Protein AF-A0A9E8MYQ5-F1 (afdb_monomer_lite)

pLDDT: mean 88.49, std 13.98, range [37.84, 98.25]

Radius of gyration: 17.33 Å; chains: 1; bounding box: 34×48×42 Å

Secondary structure (DSSP, 8-state):
-PPP-B---TT-SEEEEEEEEETTEEEEEEEEE-SEEEE-TT-TTEEEEEEEESS-TT-EE--HHHH-SSS-PPEEEEEEEEEETTEEEEEEEEEEETTTTEEEPPPEE-TT--EEEEHHHHHHHHHHHHHHH--TTTHHHHHHHTTPEEE------

Organism: NCBI:txid2980107

Structure (mmCIF, N/CA/C/O backbone):
data_AF-A0A9E8MYQ5-F1
#
_entry.id   AF-A0A9E8MYQ5-F1
#
loop_
_atom_site.group_PDB
_atom_site.id
_atom_site.type_symbol
_atom_site.label_atom_id
_atom_site.label_alt_id
_atom_site.label_comp_id
_atom_site.label_asym_id
_atom_site.label_entity_id
_atom_site.label_seq_id
_atom_site.pdbx_PDB_ins_code
_atom_site.Cartn_x
_atom_site.Cartn_y
_atom_site.Cartn_z
_atom_site.occupancy
_atom_site.B_iso_or_equiv
_atom_site.auth_seq_id
_atom_site.auth_comp_id
_atom_site.auth_asym_id
_atom_site.auth_atom_id
_atom_site.pdbx_PDB_model_num
ATOM 1 N N . MET A 1 1 ? 5.310 -33.290 0.647 1.00 38.31 1 MET A N 1
ATOM 2 C CA . MET A 1 1 ? 4.853 -31.888 0.658 1.00 38.31 1 MET A CA 1
ATOM 3 C C . MET A 1 1 ? 3.363 -31.917 0.959 1.00 38.31 1 MET A C 1
ATOM 5 O O . MET A 1 1 ? 2.605 -32.361 0.109 1.00 38.31 1 MET A O 1
ATOM 9 N N . ARG A 1 2 ? 2.959 -31.619 2.197 1.00 37.84 2 ARG A N 1
ATOM 10 C CA . ARG A 1 2 ? 1.544 -31.487 2.570 1.00 37.84 2 ARG A CA 1
ATOM 11 C C . ARG A 1 2 ? 1.231 -30.002 2.702 1.00 37.84 2 ARG A C 1
ATOM 13 O O . ARG A 1 2 ? 2.064 -29.244 3.189 1.00 37.84 2 ARG A O 1
ATOM 20 N N . VAL A 1 3 ? 0.087 -29.622 2.151 1.00 46.75 3 VAL A N 1
ATOM 21 C CA . VAL A 1 3 ? -0.411 -28.249 2.058 1.00 46.75 3 VAL A CA 1
ATOM 22 C C . VAL A 1 3 ? -0.823 -27.802 3.459 1.00 46.75 3 VAL A C 1
ATOM 24 O O . VAL A 1 3 ? -1.522 -28.544 4.141 1.00 46.75 3 VAL A O 1
ATOM 27 N N . GLY A 1 4 ? -0.339 -26.641 3.905 1.00 44.31 4 GLY A N 1
ATOM 28 C CA . GLY A 1 4 ? -0.757 -26.055 5.175 1.00 44.31 4 GLY A CA 1
ATOM 29 C C . GLY A 1 4 ? -2.207 -25.587 5.088 1.00 44.31 4 GLY A C 1
ATOM 30 O O . GLY A 1 4 ? -2.572 -24.869 4.154 1.00 44.31 4 GLY A O 1
ATOM 31 N N . ASP A 1 5 ? -3.025 -25.979 6.060 1.00 45.66 5 ASP A N 1
ATOM 32 C CA . ASP A 1 5 ? -4.388 -25.475 6.177 1.00 45.66 5 ASP A CA 1
ATOM 33 C C . ASP A 1 5 ? -4.329 -24.044 6.719 1.00 45.66 5 ASP A C 1
ATOM 35 O O . ASP A 1 5 ? -3.969 -23.785 7.871 1.00 45.66 5 ASP A O 1
ATOM 39 N N . THR A 1 6 ? -4.649 -23.084 5.853 1.00 48.72 6 THR A N 1
ATOM 40 C CA . THR A 1 6 ? -4.775 -21.684 6.257 1.00 48.72 6 THR A CA 1
ATOM 41 C C . THR A 1 6 ? -6.104 -21.517 6.979 1.00 48.72 6 THR A C 1
ATOM 43 O O . THR A 1 6 ? -7.165 -21.671 6.373 1.00 48.72 6 THR A O 1
ATOM 46 N N . VAL A 1 7 ? -6.072 -21.146 8.259 1.00 42.59 7 VAL A N 1
ATOM 47 C CA . VAL A 1 7 ? -7.279 -20.669 8.939 1.00 42.59 7 VAL A CA 1
ATOM 48 C C . VAL A 1 7 ? -7.525 -19.240 8.456 1.00 42.59 7 VAL A C 1
ATOM 50 O O . VAL A 1 7 ? -6.982 -18.276 8.993 1.00 42.59 7 VAL A O 1
ATOM 53 N N . LEU A 1 8 ? -8.301 -19.108 7.379 1.00 40.50 8 LEU A N 1
ATOM 54 C CA . LEU A 1 8 ? -8.748 -17.825 6.834 1.00 40.50 8 LEU A CA 1
ATOM 55 C C . LEU A 1 8 ? -9.826 -17.244 7.760 1.00 40.50 8 LEU A C 1
ATOM 57 O O . LEU A 1 8 ? -11.024 -17.375 7.523 1.00 40.50 8 LEU A O 1
ATOM 61 N N . GLY A 1 9 ? -9.392 -16.659 8.875 1.00 49.56 9 GLY A N 1
ATOM 62 C CA . GLY A 1 9 ? -10.256 -15.878 9.753 1.00 49.56 9 GLY A CA 1
ATOM 63 C C . GLY A 1 9 ? -10.526 -14.489 9.153 1.00 49.56 9 GLY A C 1
ATOM 64 O O . GLY A 1 9 ? -9.608 -13.885 8.600 1.00 49.56 9 GLY A O 1
ATOM 65 N N . PRO A 1 10 ? -11.746 -13.939 9.285 1.00 47.75 10 PRO A N 1
ATOM 66 C CA . PRO A 1 10 ? -12.159 -12.680 8.653 1.00 47.75 10 PRO A CA 1
ATOM 67 C C . PRO A 1 10 ? -11.467 -11.414 9.192 1.00 47.75 10 PRO A C 1
ATOM 69 O O . PRO A 1 10 ? -11.843 -10.313 8.802 1.00 47.75 10 PRO A O 1
ATOM 72 N N . SER A 1 11 ? -10.490 -11.524 10.097 1.00 53.56 11 SER A N 1
ATOM 73 C CA . SER A 1 11 ? -9.964 -10.359 10.812 1.00 53.56 11 SER A CA 1
ATOM 74 C C . SER A 1 11 ? -8.614 -9.845 10.328 1.00 53.56 11 SER A C 1
ATOM 76 O O . SER A 1 11 ? -8.323 -8.706 10.658 1.00 53.56 11 SER A O 1
ATOM 78 N N . TYR A 1 12 ? -7.808 -10.622 9.587 1.00 63.19 12 TYR A N 1
ATOM 79 C CA . TYR A 1 12 ? -6.479 -10.289 9.012 1.00 63.19 12 TYR A CA 1
ATOM 80 C C . TYR A 1 12 ? -5.457 -9.494 9.851 1.00 63.19 12 TYR A C 1
ATOM 82 O O . TYR A 1 12 ? -4.331 -9.292 9.410 1.00 63.19 12 TYR A O 1
ATOM 90 N N . ARG A 1 13 ? -5.782 -9.123 11.086 1.00 67.50 13 ARG A N 1
ATOM 91 C CA . ARG A 1 13 ? -4.874 -8.534 12.062 1.00 67.50 13 ARG A CA 1
ATOM 92 C C . ARG A 1 13 ? -3.852 -9.567 12.510 1.00 67.50 13 ARG A C 1
ATOM 94 O O . ARG A 1 13 ? -2.713 -9.227 12.770 1.00 67.50 13 ARG A O 1
ATOM 101 N N . ASN A 1 14 ? -4.276 -10.830 12.548 1.00 72.75 14 ASN A N 1
ATOM 102 C CA . ASN A 1 14 ? -3.440 -11.984 12.827 1.00 72.75 14 ASN A CA 1
ATOM 103 C C . ASN A 1 14 ? -3.813 -13.115 11.867 1.00 72.75 14 ASN A C 1
ATOM 105 O O . ASN A 1 14 ? -4.984 -13.485 11.768 1.00 72.75 14 ASN A O 1
ATOM 109 N N . GLN A 1 15 ? -2.821 -13.691 11.200 1.00 74.75 15 GLN A N 1
ATOM 110 C CA . GLN A 1 15 ? -2.954 -14.895 10.393 1.00 74.75 15 GLN A CA 1
ATOM 111 C C . GLN A 1 15 ? -2.097 -15.994 11.013 1.00 74.75 15 GLN A C 1
ATOM 113 O O . GLN A 1 15 ? -0.870 -15.924 10.995 1.00 74.75 15 GLN A O 1
ATOM 118 N N . PHE A 1 16 ? -2.747 -17.029 11.535 1.00 80.62 16 PHE A N 1
ATOM 119 C CA . PHE A 1 16 ? -2.076 -18.221 12.043 1.00 80.62 16 PHE A CA 1
ATOM 120 C C . PHE A 1 16 ? -2.122 -19.321 10.985 1.00 80.62 16 PHE A C 1
ATOM 122 O O . PHE A 1 16 ? -3.165 -19.577 10.386 1.00 80.62 16 PHE A O 1
ATOM 129 N N . THR A 1 17 ? -0.989 -19.975 10.750 1.00 80.56 17 THR A N 1
ATOM 130 C CA . THR A 1 17 ? -0.889 -21.153 9.879 1.00 80.56 17 THR A CA 1
ATOM 131 C C . THR A 1 17 ? -0.243 -22.278 10.663 1.00 80.56 17 THR A C 1
ATOM 133 O O . THR A 1 17 ? 0.819 -22.090 11.257 1.00 80.56 17 THR A O 1
ATOM 136 N N . PHE A 1 18 ? -0.896 -23.435 10.678 1.00 82.75 18 PHE A N 1
ATOM 137 C CA . PHE A 1 18 ? -0.355 -24.636 11.295 1.00 82.75 18 PHE A CA 1
ATOM 138 C C . PHE A 1 18 ? 0.351 -25.499 10.247 1.00 82.75 18 PHE A C 1
ATOM 140 O O . PHE A 1 18 ? -0.158 -25.702 9.144 1.00 82.75 18 PHE A O 1
ATOM 147 N N . TRP A 1 19 ? 1.509 -26.031 10.622 1.00 81.44 19 TRP A N 1
ATOM 148 C CA . TRP A 1 19 ? 2.324 -26.920 9.810 1.00 81.44 19 TRP A CA 1
ATOM 149 C C . TRP A 1 19 ? 2.580 -28.221 10.565 1.00 81.44 19 TRP A C 1
ATOM 151 O O . TRP A 1 19 ? 3.156 -28.204 11.653 1.00 81.44 19 TRP A O 1
ATOM 161 N N . GLU A 1 20 ? 2.239 -29.361 9.954 1.00 86.44 20 GLU A N 1
ATOM 162 C CA . GLU A 1 20 ? 2.641 -30.675 10.482 1.00 86.44 20 GLU A CA 1
ATOM 163 C C . GLU A 1 20 ? 4.175 -30.771 10.572 1.00 86.44 20 GLU A C 1
ATOM 165 O O . GLU A 1 20 ? 4.701 -31.252 11.571 1.00 86.44 20 GLU A O 1
ATOM 170 N N . VAL A 1 21 ? 4.890 -30.262 9.557 1.00 84.12 21 VAL A N 1
ATOM 171 C CA . VAL A 1 21 ? 6.357 -30.140 9.529 1.00 84.12 21 VAL A CA 1
ATOM 172 C C . VAL A 1 21 ? 6.762 -28.850 8.806 1.00 84.12 21 VAL A C 1
ATOM 174 O O . VAL A 1 21 ? 6.336 -28.626 7.673 1.00 84.12 21 VAL A O 1
ATOM 177 N N . PHE A 1 22 ? 7.625 -28.031 9.418 1.00 84.19 22 PHE A N 1
ATOM 178 C CA . PHE A 1 22 ? 8.189 -26.807 8.831 1.00 84.19 22 PHE A CA 1
ATOM 179 C C . PHE A 1 22 ? 9.680 -26.674 9.175 1.00 84.19 22 PHE A C 1
ATOM 181 O O . PHE A 1 22 ? 10.059 -26.707 10.345 1.00 84.19 22 PHE A O 1
ATOM 188 N N . ASN A 1 23 ? 10.543 -26.551 8.157 1.00 85.31 23 ASN A N 1
ATOM 189 C CA . ASN A 1 23 ? 12.009 -26.490 8.304 1.00 85.31 23 ASN A CA 1
ATOM 190 C C . ASN A 1 23 ? 12.599 -27.577 9.230 1.00 85.31 23 ASN A C 1
ATOM 192 O O . ASN A 1 23 ? 13.495 -27.313 10.026 1.00 85.31 23 ASN A O 1
ATOM 196 N N . GLY A 1 24 ? 12.077 -28.805 9.133 1.00 89.38 24 GLY A N 1
ATOM 197 C CA . GLY A 1 24 ? 12.535 -29.957 9.921 1.00 89.38 24 GLY A CA 1
ATOM 198 C C . GLY A 1 24 ? 11.964 -30.053 11.339 1.00 89.38 24 GLY A C 1
ATOM 199 O O . GLY A 1 24 ? 12.250 -31.030 12.022 1.00 89.38 24 GLY A O 1
ATOM 200 N N . ASN A 1 25 ? 11.139 -29.095 11.769 1.00 87.56 25 ASN A N 1
ATOM 201 C CA . ASN A 1 25 ? 10.455 -29.131 13.061 1.00 87.56 25 ASN A CA 1
ATOM 202 C C . ASN A 1 25 ? 9.005 -29.590 12.888 1.00 87.56 25 ASN A C 1
ATOM 204 O O . ASN A 1 25 ? 8.335 -29.164 11.947 1.00 87.56 25 ASN A O 1
ATOM 208 N N . GLU A 1 26 ? 8.518 -30.433 13.795 1.00 93.44 26 GLU A N 1
ATOM 209 C CA . GLU A 1 26 ? 7.135 -30.924 13.795 1.00 93.44 26 GLU A CA 1
ATOM 210 C C . GLU A 1 26 ? 6.186 -29.959 14.528 1.00 93.44 26 GLU A C 1
ATOM 212 O O . GLU A 1 26 ? 6.580 -29.318 15.502 1.00 93.44 26 GLU A O 1
ATOM 217 N N . ASN A 1 27 ? 4.921 -29.908 14.097 1.00 89.12 27 ASN A N 1
ATOM 218 C CA . ASN A 1 27 ? 3.816 -29.187 14.750 1.00 89.12 27 ASN A CA 1
ATOM 219 C C . ASN A 1 27 ? 4.084 -27.685 14.978 1.00 89.12 27 ASN A C 1
ATOM 221 O O . ASN A 1 27 ? 3.917 -27.163 16.082 1.00 89.12 27 ASN A O 1
ATOM 225 N N . VAL A 1 28 ? 4.505 -26.975 13.931 1.00 88.06 28 VAL A N 1
ATOM 226 C CA . VAL A 1 28 ? 4.863 -25.551 13.997 1.00 88.06 28 VAL A CA 1
ATOM 227 C C . VAL A 1 28 ? 3.645 -24.673 13.715 1.00 88.06 28 VAL A C 1
ATOM 229 O O . VAL A 1 28 ? 2.928 -24.885 12.741 1.00 88.06 28 VAL A O 1
ATOM 232 N N . ILE A 1 29 ? 3.446 -23.631 14.524 1.00 85.00 29 ILE A N 1
ATOM 233 C CA . ILE A 1 29 ? 2.513 -22.540 14.221 1.00 85.00 29 ILE A CA 1
ATOM 234 C C . ILE A 1 29 ? 3.329 -21.337 13.758 1.00 85.00 29 ILE A C 1
ATOM 236 O O . ILE A 1 29 ? 4.190 -20.850 14.487 1.00 85.00 29 ILE A O 1
ATOM 240 N N . THR A 1 30 ? 3.049 -20.849 12.554 1.00 83.50 30 THR A N 1
ATOM 241 C CA . THR A 1 30 ? 3.581 -19.578 12.053 1.00 83.50 30 THR A CA 1
ATOM 242 C C . THR A 1 30 ? 2.509 -18.503 12.141 1.00 83.50 30 THR A C 1
ATOM 244 O O . THR A 1 30 ? 1.329 -18.780 11.915 1.00 83.50 30 THR A O 1
ATOM 247 N N . HIS A 1 31 ? 2.923 -17.275 12.424 1.00 83.44 31 HIS A N 1
ATOM 248 C CA . HIS A 1 31 ? 2.048 -16.120 12.586 1.00 83.44 31 HIS A CA 1
ATOM 249 C C . HIS A 1 31 ? 2.505 -14.996 11.657 1.00 83.44 31 HIS A C 1
ATOM 251 O O . HIS A 1 31 ? 3.703 -14.772 11.494 1.00 83.44 31 HIS A O 1
ATOM 257 N N . ARG A 1 32 ? 1.543 -14.338 11.010 1.00 80.12 32 ARG A N 1
ATOM 258 C CA . ARG A 1 32 ? 1.743 -13.088 10.276 1.00 80.12 32 ARG A CA 1
ATOM 259 C C . ARG A 1 32 ? 0.783 -12.047 10.832 1.00 80.12 32 ARG A C 1
ATOM 261 O O . ARG A 1 32 ? -0.392 -12.345 11.048 1.00 80.12 32 ARG A O 1
ATOM 268 N N . GLU A 1 33 ? 1.272 -10.838 11.025 1.00 83.69 33 GLU A N 1
ATOM 269 C CA . GLU A 1 33 ? 0.487 -9.681 11.439 1.00 83.69 33 GLU A CA 1
ATOM 270 C C . GLU A 1 33 ? 0.994 -8.436 10.725 1.00 83.69 33 GLU A C 1
ATOM 272 O O . GLU A 1 33 ? 2.107 -8.420 10.195 1.00 83.69 33 GLU A O 1
ATOM 277 N N . HIS A 1 34 ? 0.149 -7.410 10.689 1.00 86.56 34 HIS A N 1
ATOM 278 C CA . HIS A 1 34 ? 0.563 -6.089 10.235 1.00 86.56 34 HIS A CA 1
ATOM 279 C C . HIS A 1 34 ? 1.597 -5.544 11.209 1.00 86.56 34 HIS A C 1
ATOM 281 O O . HIS A 1 34 ? 1.376 -5.586 12.419 1.00 86.56 34 HIS A O 1
ATOM 287 N N . SER A 1 35 ? 2.716 -5.046 10.685 1.00 89.25 35 SER A N 1
ATOM 288 C CA . SER A 1 35 ? 3.756 -4.428 11.510 1.00 89.25 35 SER A CA 1
ATOM 289 C C . SER A 1 35 ? 3.290 -3.101 12.098 1.00 89.25 35 SER A C 1
ATOM 291 O O . SER A 1 35 ? 3.761 -2.702 13.161 1.00 89.25 35 SER A O 1
ATOM 293 N N . ASP A 1 36 ? 2.345 -2.442 11.425 1.00 93.06 36 ASP A N 1
ATOM 294 C CA . ASP A 1 36 ? 1.932 -1.085 11.734 1.00 93.06 36 ASP A CA 1
ATOM 295 C C . ASP A 1 36 ? 0.413 -0.914 11.643 1.00 93.06 36 ASP A C 1
ATOM 297 O O . ASP A 1 36 ? -0.284 -1.542 10.837 1.00 93.06 36 ASP A O 1
ATOM 301 N N . VAL A 1 37 ? -0.109 -0.036 12.500 1.00 94.00 37 VAL A N 1
ATOM 302 C CA . VAL A 1 37 ? -1.536 0.272 12.627 1.00 94.00 37 VAL A CA 1
ATOM 303 C C . VAL A 1 37 ? -1.698 1.749 12.974 1.00 94.00 37 VAL A C 1
ATOM 305 O O . VAL A 1 37 ? -0.954 2.283 13.796 1.00 94.00 37 VAL A O 1
ATOM 308 N N . ALA A 1 38 ? -2.714 2.401 12.411 1.00 94.88 38 ALA A N 1
ATOM 309 C CA . ALA A 1 38 ? -3.110 3.754 12.789 1.00 94.88 38 ALA A CA 1
ATOM 310 C C . ALA A 1 38 ? -4.628 3.862 12.960 1.00 94.88 38 ALA A C 1
ATOM 312 O O . ALA A 1 38 ? -5.394 3.289 12.189 1.00 94.88 38 ALA A O 1
ATOM 313 N N . SER A 1 39 ? -5.060 4.644 13.947 1.00 95.88 39 SER A N 1
ATOM 314 C CA . SER A 1 39 ? -6.473 4.957 14.185 1.00 95.88 39 SER A CA 1
ATOM 315 C C . SER A 1 39 ? -6.760 6.417 13.866 1.00 95.88 39 SER A C 1
ATOM 317 O O . SER A 1 39 ? -5.941 7.301 14.135 1.00 95.88 39 SER A O 1
ATOM 319 N N . TYR A 1 40 ? -7.941 6.687 13.314 1.00 95.94 40 TYR A N 1
ATOM 320 C CA . TYR A 1 40 ? -8.354 8.054 13.041 1.00 95.94 40 TYR A CA 1
ATOM 321 C C . TYR A 1 40 ? -8.804 8.736 14.336 1.00 95.94 40 TYR A C 1
ATOM 323 O O . TYR A 1 40 ? -9.761 8.323 14.978 1.00 95.94 40 TYR A O 1
ATOM 331 N N . LYS A 1 41 ? -8.098 9.794 14.743 1.00 96.44 41 LYS A N 1
ATOM 332 C CA . LYS A 1 41 ? -8.288 10.428 16.057 1.00 96.44 41 LYS A CA 1
ATOM 333 C C . LYS A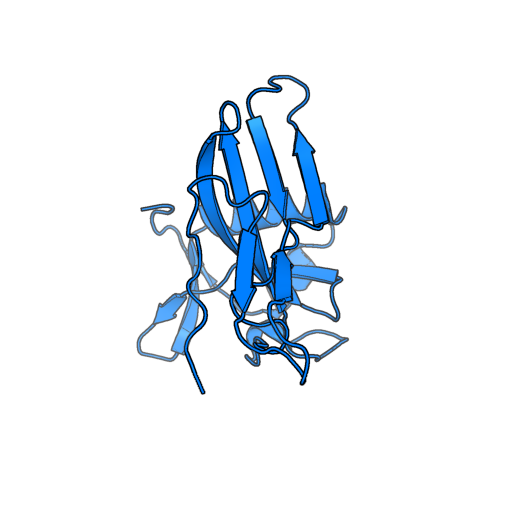 1 41 ? -9.719 10.923 16.314 1.00 96.44 41 LYS A C 1
ATOM 335 O O . LYS A 1 41 ? -10.181 10.835 17.447 1.00 96.44 41 LYS A O 1
ATOM 340 N N . GLU A 1 42 ? -10.389 11.453 15.292 1.00 97.81 42 GLU A N 1
ATOM 341 C CA . GLU A 1 42 ? -11.751 11.995 15.427 1.00 97.81 42 GLU A CA 1
ATOM 342 C C . GLU A 1 42 ? -12.826 10.893 15.433 1.00 97.81 42 GLU A C 1
ATOM 344 O O . GLU A 1 42 ? -13.923 11.112 15.941 1.00 97.81 42 GLU A O 1
ATOM 349 N N . ASP A 1 43 ? -12.513 9.701 14.914 1.00 97.56 43 ASP A N 1
ATOM 350 C CA . ASP A 1 43 ? -13.393 8.532 14.947 1.00 97.56 43 ASP A CA 1
ATOM 351 C C . ASP A 1 43 ? -12.571 7.242 15.082 1.00 97.56 43 ASP A C 1
ATOM 353 O O . ASP A 1 43 ? -12.106 6.655 14.102 1.00 97.56 43 ASP A O 1
ATOM 357 N N . LEU A 1 44 ? -12.419 6.784 16.328 1.00 96.44 44 LEU A N 1
ATOM 358 C CA . LEU A 1 44 ? -11.631 5.598 16.676 1.00 96.44 44 LEU A CA 1
ATOM 359 C C . LEU A 1 44 ? -12.233 4.285 16.160 1.00 96.44 44 LEU A C 1
ATOM 361 O O . LEU A 1 44 ? -11.569 3.251 16.234 1.00 96.44 44 LEU A O 1
ATOM 365 N N . SER A 1 45 ? -13.463 4.299 15.635 1.00 97.12 45 SER A N 1
ATOM 366 C CA . SER A 1 45 ? -14.004 3.127 14.946 1.00 97.12 45 SER A CA 1
ATOM 367 C C . SER A 1 45 ? -13.270 2.851 13.632 1.00 97.12 45 SER A C 1
ATOM 369 O O . SER A 1 45 ? -13.284 1.711 13.169 1.00 97.12 45 SER A O 1
ATOM 371 N N . ILE A 1 46 ? -12.598 3.858 13.060 1.00 96.75 46 ILE A N 1
ATOM 372 C CA . ILE A 1 46 ? -11.834 3.762 11.817 1.00 96.75 46 ILE A CA 1
ATOM 373 C C . ILE A 1 46 ? -10.364 3.487 12.138 1.00 96.75 46 ILE A C 1
ATOM 375 O O . ILE A 1 46 ? -9.677 4.288 12.779 1.00 96.75 46 ILE A O 1
ATOM 379 N N . THR A 1 47 ? -9.862 2.359 11.645 1.00 96.19 47 THR A N 1
ATOM 380 C CA . THR A 1 47 ? -8.459 1.951 11.791 1.00 96.19 47 THR A CA 1
ATOM 381 C C . THR A 1 47 ? -7.915 1.467 10.452 1.00 96.19 47 THR A C 1
ATOM 383 O O . THR A 1 47 ? -8.648 0.872 9.667 1.00 96.19 47 THR A O 1
ATOM 386 N N . ILE A 1 48 ? -6.633 1.708 10.189 1.00 95.75 48 ILE A N 1
ATOM 387 C CA . ILE A 1 48 ? -5.901 1.153 9.048 1.00 95.75 48 ILE A CA 1
ATOM 388 C C . ILE A 1 48 ? -4.707 0.330 9.531 1.00 95.75 48 ILE A C 1
ATOM 390 O O . ILE A 1 48 ? -4.133 0.648 10.572 1.00 95.75 48 ILE A O 1
ATOM 394 N N . ALA A 1 49 ? -4.326 -0.712 8.794 1.00 95.00 49 ALA A N 1
ATOM 395 C CA . ALA A 1 49 ? -3.160 -1.540 9.104 1.00 95.00 49 ALA A CA 1
ATOM 396 C C . ALA A 1 49 ? -2.378 -1.912 7.839 1.00 95.00 49 ALA A C 1
ATOM 398 O O . ALA A 1 49 ? -2.974 -2.079 6.769 1.00 95.00 49 ALA A O 1
ATOM 399 N N . TRP A 1 50 ? -1.054 -2.020 7.965 1.00 94.00 50 TRP A N 1
ATOM 400 C CA . TRP A 1 50 ? -0.154 -2.356 6.861 1.00 94.00 50 TRP A CA 1
ATOM 401 C C . TRP A 1 50 ? 1.098 -3.116 7.330 1.00 94.00 50 TRP A C 1
ATOM 403 O O . TRP A 1 50 ? 1.388 -3.218 8.522 1.00 94.00 50 TRP A O 1
ATOM 413 N N . GLY A 1 51 ? 1.845 -3.663 6.366 1.00 88.31 51 GLY A N 1
ATOM 414 C CA . GLY A 1 51 ? 3.108 -4.373 6.606 1.00 88.31 51 GLY A CA 1
ATOM 415 C C . GLY A 1 51 ? 3.042 -5.895 6.455 1.00 88.31 51 GLY A C 1
ATOM 416 O O . GLY A 1 51 ? 4.080 -6.548 6.487 1.00 88.31 51 GLY A O 1
ATOM 417 N N . ILE A 1 52 ? 1.860 -6.477 6.217 1.00 88.50 52 ILE A N 1
ATOM 418 C CA . ILE A 1 52 ? 1.763 -7.878 5.771 1.00 88.50 52 ILE A CA 1
ATOM 419 C C . ILE A 1 52 ? 2.077 -7.964 4.278 1.00 88.50 52 ILE A C 1
ATOM 421 O O . ILE A 1 52 ? 1.370 -7.364 3.467 1.00 88.50 52 ILE A O 1
ATOM 425 N N . ASP A 1 53 ? 3.069 -8.776 3.915 1.00 88.56 53 ASP A N 1
ATOM 426 C CA . ASP A 1 53 ? 3.393 -9.080 2.519 1.00 88.56 53 ASP A CA 1
ATOM 427 C C . ASP A 1 53 ? 2.240 -9.807 1.799 1.00 88.56 53 ASP A C 1
ATOM 429 O O . ASP A 1 53 ? 1.614 -10.733 2.331 1.00 88.56 53 ASP A O 1
ATOM 433 N N . VAL A 1 54 ? 1.979 -9.423 0.548 1.00 85.69 54 VAL A N 1
ATOM 434 C CA . VAL A 1 54 ? 1.078 -10.165 -0.344 1.00 85.69 54 VAL A CA 1
ATOM 435 C C . VAL A 1 54 ? 1.829 -11.374 -0.889 1.00 85.69 54 VAL A C 1
ATOM 437 O O . VAL A 1 54 ? 2.808 -11.221 -1.610 1.00 85.69 54 VAL A O 1
ATOM 440 N N . GLY A 1 55 ? 1.339 -12.577 -0.586 1.00 79.81 55 GLY A N 1
ATOM 441 C CA . GLY A 1 55 ? 1.987 -13.821 -1.006 1.00 79.81 55 GLY A CA 1
ATOM 442 C C . GLY A 1 55 ? 3.099 -14.241 -0.046 1.00 79.81 55 GLY A C 1
ATOM 443 O O . GLY A 1 55 ? 2.920 -14.213 1.177 1.00 79.81 55 GLY A O 1
ATOM 444 N N . ASN A 1 56 ? 4.220 -14.705 -0.586 1.00 71.06 56 ASN A N 1
ATOM 445 C CA . ASN A 1 56 ? 5.431 -14.997 0.174 1.00 71.06 56 ASN A CA 1
ATOM 446 C C . ASN A 1 56 ? 6.363 -13.780 0.191 1.00 71.06 56 ASN A C 1
ATOM 448 O O . ASN A 1 56 ? 6.387 -13.002 -0.753 1.00 71.06 56 ASN A O 1
ATOM 452 N N . ALA A 1 57 ? 7.205 -13.660 1.222 1.00 62.16 57 ALA A N 1
ATOM 453 C CA . ALA A 1 57 ? 8.175 -12.561 1.342 1.00 62.16 57 ALA A CA 1
ATOM 454 C C . ALA A 1 57 ? 9.209 -12.507 0.193 1.00 62.16 57 ALA A C 1
ATOM 456 O O . ALA A 1 57 ? 9.903 -11.506 0.010 1.00 62.16 57 ALA A O 1
ATOM 457 N N . GLU A 1 58 ? 9.326 -13.592 -0.577 1.00 68.56 58 GLU A N 1
ATOM 458 C CA . GLU A 1 58 ? 10.181 -13.704 -1.763 1.00 68.56 58 GLU A CA 1
ATOM 459 C C . GLU A 1 58 ? 9.467 -13.292 -3.064 1.00 68.56 58 GLU A C 1
ATOM 461 O O . GLU A 1 58 ? 10.134 -13.101 -4.081 1.00 68.56 58 GLU A O 1
ATOM 466 N N . ASP A 1 59 ? 8.140 -13.112 -3.046 1.00 79.12 59 ASP A N 1
ATOM 467 C CA . ASP A 1 59 ? 7.348 -12.729 -4.217 1.00 79.12 59 ASP A CA 1
ATOM 468 C C . ASP A 1 59 ? 7.550 -11.233 -4.507 1.00 79.12 59 ASP A C 1
ATOM 470 O O . ASP A 1 59 ? 6.812 -10.354 -4.053 1.00 79.12 59 ASP A O 1
ATOM 474 N N . ARG A 1 60 ? 8.617 -10.931 -5.251 1.00 89.75 60 ARG A N 1
ATOM 475 C CA . ARG A 1 60 ? 8.989 -9.563 -5.618 1.00 89.75 60 ARG A CA 1
ATOM 476 C C . ARG A 1 60 ? 8.284 -9.073 -6.881 1.00 89.75 60 ARG A C 1
ATOM 478 O O . ARG A 1 60 ? 8.006 -9.830 -7.811 1.00 89.75 60 ARG A O 1
ATOM 485 N N . VAL A 1 61 ? 8.079 -7.761 -6.951 1.00 91.50 61 VAL A N 1
ATOM 486 C CA . VAL A 1 61 ? 7.537 -7.061 -8.117 1.00 91.50 61 VAL A CA 1
ATOM 487 C C . VAL A 1 61 ? 8.685 -6.620 -9.020 1.00 91.50 61 VAL A C 1
ATOM 489 O O . VAL A 1 61 ? 9.192 -5.502 -8.932 1.00 91.50 61 VAL A O 1
ATOM 492 N N . ASP A 1 62 ? 9.106 -7.524 -9.900 1.00 93.69 62 ASP A N 1
ATOM 493 C CA . ASP A 1 62 ? 10.152 -7.264 -10.892 1.00 93.69 62 ASP A CA 1
ATOM 494 C C . ASP A 1 62 ? 9.546 -6.706 -12.192 1.00 93.69 62 ASP A C 1
ATOM 496 O O . ASP A 1 62 ? 9.333 -7.416 -13.177 1.00 93.69 62 ASP A O 1
ATOM 500 N N . ARG A 1 63 ? 9.156 -5.425 -12.160 1.00 94.06 63 ARG A N 1
ATOM 501 C CA . ARG A 1 63 ? 8.531 -4.711 -13.287 1.00 94.06 63 ARG A CA 1
ATOM 502 C C . ARG A 1 63 ? 9.235 -3.376 -13.544 1.00 94.06 63 ARG A C 1
ATOM 504 O O . ARG A 1 63 ? 9.688 -2.764 -12.578 1.00 94.06 63 ARG A O 1
ATOM 511 N N . PRO A 1 64 ? 9.267 -2.871 -14.796 1.00 94.81 64 PRO A N 1
ATOM 512 C CA . PRO A 1 64 ? 9.923 -1.599 -15.113 1.00 94.81 64 PRO A CA 1
ATOM 513 C C . PRO A 1 64 ? 9.459 -0.431 -14.233 1.00 94.81 64 PRO A C 1
ATOM 515 O O . PRO A 1 64 ? 10.287 0.239 -13.623 1.00 94.81 64 PRO A O 1
ATOM 518 N N . TRP A 1 65 ? 8.144 -0.266 -14.064 1.00 95.25 65 TRP A N 1
ATOM 519 C CA . TRP A 1 65 ? 7.559 0.791 -13.231 1.00 95.25 65 TRP A CA 1
ATOM 520 C C . TRP A 1 65 ? 7.942 0.690 -11.743 1.00 95.25 65 TRP A C 1
ATOM 522 O O . TRP A 1 65 ? 7.959 1.700 -11.048 1.00 95.25 65 TRP A O 1
ATOM 532 N N . ALA A 1 66 ? 8.272 -0.508 -11.245 1.00 95.50 66 ALA A N 1
ATOM 533 C CA . ALA A 1 66 ? 8.680 -0.724 -9.855 1.00 95.50 66 ALA A CA 1
ATOM 534 C C . ALA A 1 66 ? 10.185 -0.483 -9.635 1.00 95.50 66 ALA A C 1
ATOM 536 O O . ALA A 1 66 ? 10.612 -0.198 -8.518 1.00 95.50 66 ALA A O 1
ATOM 537 N N . ARG A 1 67 ? 10.989 -0.586 -10.701 1.00 95.75 67 ARG A N 1
ATOM 538 C CA . ARG A 1 67 ? 12.460 -0.542 -10.652 1.00 95.75 67 ARG A CA 1
ATOM 539 C C . ARG A 1 67 ? 13.070 0.752 -11.165 1.00 95.75 67 ARG A C 1
ATOM 541 O O . ARG A 1 67 ? 14.274 0.935 -11.030 1.00 95.75 67 ARG A O 1
ATOM 548 N N . ASN A 1 68 ? 12.272 1.650 -11.739 1.00 94.12 68 ASN A N 1
ATOM 549 C CA . ASN A 1 68 ? 12.750 2.933 -12.253 1.00 94.12 68 ASN A CA 1
ATOM 550 C C . ASN A 1 68 ? 13.028 3.944 -11.122 1.00 94.12 68 ASN A C 1
ATOM 552 O O . ASN A 1 68 ? 12.438 5.018 -11.049 1.00 94.12 68 ASN A O 1
ATOM 556 N N . ASN A 1 69 ? 13.905 3.577 -10.192 1.00 93.69 69 ASN A N 1
ATOM 557 C CA . ASN A 1 69 ? 14.283 4.355 -9.020 1.00 93.69 69 ASN A CA 1
ATOM 558 C C . ASN A 1 69 ? 15.808 4.283 -8.807 1.00 93.69 69 ASN A C 1
ATOM 560 O O . ASN A 1 69 ? 16.455 3.412 -9.386 1.00 93.69 69 ASN A O 1
ATOM 564 N N . PRO A 1 70 ? 16.413 5.196 -8.018 1.00 94.38 70 PRO A N 1
ATOM 565 C CA . PRO A 1 70 ? 17.840 5.135 -7.697 1.00 94.38 70 PRO A CA 1
ATOM 566 C C . PRO A 1 70 ? 18.275 3.791 -7.102 1.00 94.38 70 PRO A C 1
ATOM 568 O O . PRO A 1 70 ? 19.353 3.302 -7.436 1.00 94.38 70 PRO A O 1
ATOM 571 N N . ASP A 1 71 ? 17.447 3.210 -6.233 1.00 95.06 71 ASP A N 1
ATOM 572 C CA . ASP A 1 71 ? 17.527 1.818 -5.808 1.00 95.06 71 ASP A CA 1
ATOM 573 C C . ASP A 1 71 ? 16.607 0.976 -6.703 1.00 95.06 71 ASP A C 1
ATOM 575 O O . ASP A 1 71 ? 15.378 1.062 -6.629 1.00 95.06 71 ASP A O 1
ATOM 579 N N . ASP A 1 72 ? 17.214 0.177 -7.579 1.00 94.06 72 ASP A N 1
ATOM 580 C CA . ASP A 1 72 ? 16.517 -0.591 -8.608 1.00 94.06 72 ASP A CA 1
ATOM 581 C C . ASP A 1 72 ? 16.069 -1.979 -8.128 1.00 94.06 72 ASP A C 1
ATOM 583 O O . ASP A 1 72 ? 15.664 -2.809 -8.949 1.00 94.06 72 ASP A O 1
ATOM 587 N N . ASN A 1 73 ? 16.142 -2.257 -6.822 1.00 94.56 73 ASN A N 1
ATOM 588 C CA . ASN A 1 73 ? 15.691 -3.529 -6.276 1.00 94.56 73 ASN A CA 1
ATOM 589 C C . ASN A 1 73 ? 14.209 -3.784 -6.617 1.00 94.56 73 ASN A C 1
ATOM 591 O O . ASN A 1 73 ? 13.388 -2.863 -6.551 1.00 94.56 73 ASN A O 1
ATOM 595 N N . PRO A 1 74 ? 13.837 -5.037 -6.943 1.00 93.94 74 PRO A N 1
ATOM 596 C CA . PRO A 1 74 ? 12.444 -5.417 -7.137 1.00 93.94 74 PRO A CA 1
ATOM 597 C C . PRO A 1 74 ? 11.552 -4.983 -5.969 1.00 93.94 74 PRO A C 1
ATOM 599 O O . PRO A 1 74 ? 11.917 -5.151 -4.802 1.00 93.94 74 PRO A O 1
ATOM 602 N N . 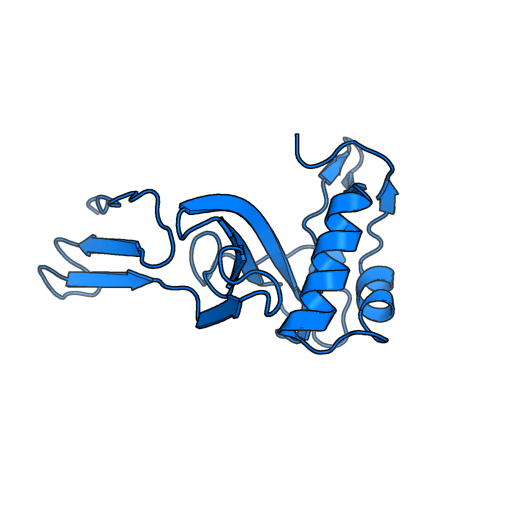GLY A 1 75 ? 10.367 -4.462 -6.288 1.00 93.94 75 GLY A N 1
ATOM 603 C CA . GLY A 1 75 ? 9.441 -3.954 -5.281 1.00 93.94 75 GLY A CA 1
ATOM 604 C C . GLY A 1 75 ? 8.849 -5.055 -4.398 1.00 93.94 75 GLY A C 1
ATOM 605 O O . GLY A 1 75 ? 8.899 -6.244 -4.728 1.00 93.94 75 GLY A O 1
ATOM 606 N N . VAL A 1 76 ? 8.255 -4.660 -3.273 1.00 93.94 76 VAL A N 1
ATOM 607 C CA . VAL A 1 76 ? 7.631 -5.582 -2.309 1.00 93.94 76 VAL A CA 1
ATOM 608 C C . VAL A 1 76 ? 6.147 -5.285 -2.192 1.00 93.94 76 VAL A C 1
ATOM 610 O O . VAL A 1 76 ? 5.747 -4.132 -2.074 1.00 93.94 76 VAL A O 1
ATOM 613 N N . SER A 1 77 ? 5.321 -6.320 -2.271 1.00 93.75 77 SER A N 1
ATOM 614 C CA . SER A 1 77 ? 3.868 -6.181 -2.238 1.00 93.75 77 SER A CA 1
ATOM 615 C C . SER A 1 77 ? 3.368 -6.257 -0.803 1.00 93.75 77 SER A C 1
ATOM 617 O O . SER A 1 77 ? 3.672 -7.236 -0.131 1.00 93.75 77 SER A O 1
ATOM 619 N N . HIS A 1 78 ? 2.537 -5.317 -0.360 1.00 92.94 78 HIS A N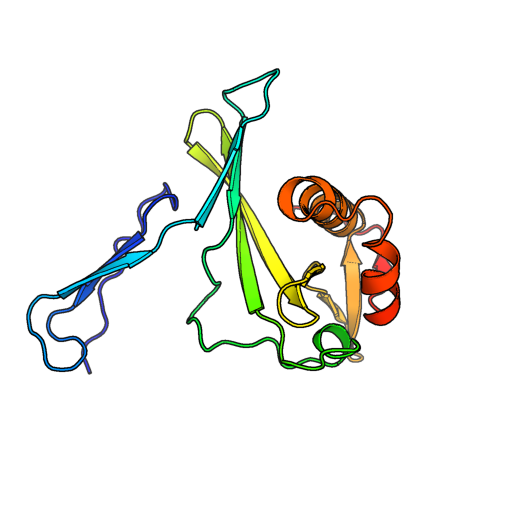 1
ATOM 620 C CA . HIS A 1 78 ? 1.909 -5.363 0.964 1.00 92.94 78 HIS A CA 1
ATOM 621 C C . HIS A 1 78 ? 0.395 -5.168 0.881 1.00 92.94 78 HIS A C 1
ATOM 623 O O . HIS A 1 78 ? -0.114 -4.554 -0.060 1.00 92.94 78 HIS A O 1
ATOM 629 N N . TYR A 1 79 ? -0.328 -5.698 1.867 1.00 93.62 79 TYR A N 1
ATOM 630 C CA . TYR A 1 79 ? -1.735 -5.373 2.081 1.00 93.62 79 TYR A CA 1
ATOM 631 C C . TYR A 1 79 ? -1.879 -4.037 2.809 1.00 93.62 79 TYR A C 1
ATOM 633 O O . TYR A 1 79 ? -1.123 -3.733 3.731 1.00 93.62 79 TYR A O 1
ATOM 641 N N . LEU A 1 80 ? -2.902 -3.283 2.417 1.00 95.44 80 LEU A N 1
ATOM 642 C CA . LEU A 1 80 ? -3.429 -2.141 3.148 1.00 95.44 80 LEU A CA 1
ATOM 643 C C . LEU A 1 80 ? -4.880 -2.441 3.521 1.00 95.44 80 LEU A C 1
ATOM 645 O O . LEU A 1 80 ? -5.749 -2.559 2.649 1.00 95.44 80 LEU A O 1
ATOM 649 N N . ASP A 1 81 ? -5.124 -2.547 4.821 1.00 95.31 81 ASP A N 1
ATOM 650 C CA . ASP A 1 81 ? -6.423 -2.900 5.376 1.00 95.31 81 ASP A CA 1
ATOM 651 C C . ASP A 1 81 ? -7.081 -1.713 6.055 1.00 95.31 81 ASP A C 1
ATOM 653 O O . ASP A 1 81 ? -6.426 -0.949 6.760 1.00 95.31 81 ASP A O 1
ATOM 657 N N . PHE A 1 82 ? -8.397 -1.620 5.896 1.00 95.38 82 PHE A N 1
ATOM 658 C CA . PHE A 1 82 ? -9.252 -0.646 6.552 1.00 95.38 82 PHE A CA 1
ATOM 659 C C . PHE A 1 82 ? -10.311 -1.378 7.364 1.00 95.38 82 PHE A C 1
ATOM 661 O O . PHE A 1 82 ? -11.012 -2.268 6.867 1.00 95.38 82 PHE A O 1
ATOM 668 N N . PHE A 1 83 ? -10.451 -0.952 8.611 1.00 95.00 83 PHE A N 1
ATOM 669 C CA . PHE A 1 83 ? -11.351 -1.524 9.591 1.00 95.00 83 PHE A CA 1
ATOM 670 C C . PHE A 1 83 ? -12.382 -0.493 10.037 1.00 95.00 83 PHE A C 1
ATOM 672 O O . PHE A 1 83 ? -12.054 0.681 10.224 1.00 95.00 83 PHE A O 1
ATOM 679 N N . TYR A 1 84 ? -13.610 -0.960 10.249 1.00 95.62 84 TYR A N 1
ATOM 680 C CA . TYR A 1 84 ? -14.673 -0.214 10.915 1.00 95.62 84 TYR A CA 1
ATOM 681 C C . TYR A 1 84 ? -15.191 -1.038 12.094 1.00 95.62 84 TYR A C 1
ATOM 683 O O . TYR A 1 84 ? -15.700 -2.140 11.893 1.00 95.62 84 TYR A O 1
ATOM 691 N N . ASN A 1 85 ? -15.044 -0.528 13.319 1.00 94.94 85 ASN A N 1
ATOM 692 C CA . ASN A 1 85 ? -15.305 -1.277 14.557 1.00 94.94 85 ASN A CA 1
ATOM 693 C C . ASN A 1 85 ? -14.584 -2.640 14.577 1.00 94.94 85 ASN A C 1
ATOM 695 O O . ASN A 1 85 ? -15.208 -3.677 14.794 1.00 94.94 85 ASN A O 1
ATOM 699 N N . ASP A 1 86 ? -13.280 -2.632 14.275 1.00 89.44 86 ASP A N 1
ATOM 700 C CA . ASP A 1 86 ? -12.410 -3.818 14.157 1.00 89.44 86 ASP A CA 1
ATOM 701 C C . ASP A 1 86 ? -12.824 -4.855 13.085 1.00 89.44 86 ASP A C 1
ATOM 703 O O . ASP A 1 86 ? -12.139 -5.864 12.906 1.00 89.44 86 ASP A O 1
ATOM 707 N N . ALA A 1 87 ? -13.894 -4.620 12.319 1.00 91.50 87 ALA A N 1
ATOM 708 C CA . ALA A 1 87 ? -14.258 -5.454 11.179 1.00 91.50 87 ALA A CA 1
ATOM 709 C C . ALA A 1 87 ? -13.518 -4.985 9.921 1.00 91.50 87 ALA A C 1
ATOM 711 O O . ALA A 1 87 ? -13.566 -3.801 9.592 1.00 91.50 87 ALA A O 1
ATOM 712 N N . LEU A 1 88 ? -12.862 -5.901 9.201 1.00 92.06 88 LEU A N 1
ATOM 713 C CA . LEU A 1 88 ? -12.244 -5.602 7.906 1.00 92.06 88 LEU A CA 1
ATOM 714 C C . LEU A 1 88 ? -13.343 -5.214 6.907 1.00 92.06 88 LEU A C 1
ATOM 716 O O . LEU A 1 88 ? -14.167 -6.051 6.540 1.00 92.06 88 LEU A O 1
ATOM 720 N N . VAL A 1 89 ? -13.357 -3.954 6.473 1.00 94.12 89 VAL A N 1
ATOM 721 C CA . VAL A 1 89 ? -14.367 -3.432 5.533 1.00 94.12 89 VAL A CA 1
ATOM 722 C C . VAL A 1 89 ? -13.810 -3.174 4.145 1.00 94.12 89 VAL A C 1
ATOM 724 O O . VAL A 1 89 ? -14.562 -3.175 3.173 1.00 94.12 89 VAL A O 1
ATOM 727 N N . PHE A 1 90 ? -12.502 -2.962 4.036 1.00 94.25 90 PHE A N 1
ATOM 728 C CA . PHE A 1 90 ? -11.848 -2.761 2.757 1.00 94.25 90 PHE A CA 1
ATOM 729 C C . PHE A 1 90 ? -10.395 -3.222 2.823 1.00 94.25 90 PHE A C 1
ATOM 731 O O . PHE A 1 90 ? -9.704 -3.012 3.818 1.00 94.25 90 PHE A O 1
ATOM 738 N N . ARG A 1 91 ? -9.941 -3.853 1.744 1.00 93.88 91 ARG A N 1
ATOM 739 C CA . ARG A 1 91 ? -8.568 -4.311 1.566 1.00 93.88 91 ARG A CA 1
ATOM 740 C C . ARG A 1 91 ? -8.126 -4.001 0.152 1.00 93.88 91 ARG A C 1
ATOM 742 O O . ARG A 1 91 ? -8.825 -4.330 -0.803 1.00 93.88 91 ARG A O 1
ATOM 749 N N . THR A 1 92 ? -6.926 -3.459 0.034 1.00 94.88 92 THR A N 1
ATOM 750 C CA . THR A 1 92 ? -6.205 -3.362 -1.232 1.00 94.88 92 THR A CA 1
ATOM 751 C C . THR A 1 92 ? -4.763 -3.824 -1.036 1.00 94.88 92 THR A C 1
ATOM 753 O O . THR A 1 92 ? -4.329 -4.079 0.088 1.00 94.88 92 THR A O 1
ATOM 756 N N . SER A 1 93 ? -4.018 -3.971 -2.122 1.00 94.62 93 SER A N 1
ATOM 757 C CA . SER A 1 93 ? -2.569 -4.153 -2.081 1.00 94.62 93 SER A CA 1
ATOM 758 C C . SER A 1 93 ? -1.865 -2.883 -2.549 1.00 94.62 93 SER A C 1
ATOM 760 O O . SER A 1 93 ? -2.502 -1.966 -3.057 1.00 94.62 93 SER A O 1
ATOM 762 N N . TYR A 1 94 ? -0.559 -2.792 -2.356 1.00 96.25 94 TYR A N 1
ATOM 763 C CA . TYR A 1 94 ? 0.307 -1.779 -2.959 1.00 96.25 94 TYR A CA 1
ATOM 764 C C . TYR A 1 94 ? 1.731 -2.330 -3.050 1.00 96.25 94 TYR A C 1
ATOM 766 O O . TYR A 1 94 ? 2.048 -3.342 -2.420 1.00 96.25 94 TYR A O 1
ATOM 774 N N . CYS A 1 95 ? 2.582 -1.690 -3.845 1.00 96.38 95 CYS A N 1
ATOM 775 C CA . CYS A 1 95 ? 3.980 -2.068 -4.002 1.00 96.38 95 CYS A CA 1
ATOM 776 C C . CYS A 1 95 ? 4.878 -1.010 -3.368 1.00 96.38 95 CYS A C 1
ATOM 778 O O . CYS A 1 95 ? 4.730 0.164 -3.673 1.00 96.38 95 CYS A O 1
ATOM 780 N N . VAL A 1 96 ? 5.819 -1.393 -2.512 1.00 95.88 96 VAL A N 1
ATOM 781 C CA . VAL A 1 96 ? 6.858 -0.483 -2.027 1.00 95.88 96 VAL A CA 1
ATOM 782 C C . VAL A 1 96 ? 8.090 -0.613 -2.913 1.00 95.88 96 VAL A C 1
ATOM 784 O O . VAL A 1 96 ? 8.608 -1.713 -3.110 1.00 95.88 96 VAL A O 1
ATOM 787 N N . VAL A 1 97 ? 8.547 0.521 -3.438 1.00 96.19 97 VAL A N 1
ATOM 788 C CA . VAL A 1 97 ? 9.678 0.642 -4.366 1.00 96.19 97 VAL A CA 1
ATOM 789 C C . VAL A 1 97 ? 10.856 1.378 -3.720 1.00 96.19 97 VAL A C 1
ATOM 791 O O . VAL A 1 97 ? 10.776 1.810 -2.564 1.00 96.19 97 VAL A O 1
ATOM 794 N N . ASP A 1 98 ? 11.953 1.515 -4.471 1.00 95.50 98 ASP A N 1
ATOM 795 C CA . ASP A 1 98 ? 13.170 2.237 -4.072 1.00 95.50 98 ASP A CA 1
ATOM 796 C C . ASP A 1 98 ? 13.700 1.764 -2.709 1.00 95.50 98 ASP A C 1
ATOM 798 O O . ASP A 1 98 ? 13.896 2.558 -1.791 1.00 95.50 98 ASP A O 1
ATOM 802 N N . GLY A 1 99 ? 13.855 0.447 -2.540 1.00 91.56 99 GLY A N 1
ATOM 803 C CA . GLY A 1 99 ? 14.411 -0.145 -1.320 1.00 91.56 99 GLY A CA 1
ATOM 804 C C . GLY A 1 99 ? 13.561 0.050 -0.058 1.00 91.56 99 GLY A C 1
ATOM 805 O O . GLY A 1 99 ? 14.113 0.116 1.039 1.00 91.56 99 GLY A O 1
ATOM 806 N N . GLY A 1 100 ? 12.236 0.170 -0.189 1.00 92.31 100 GLY A N 1
ATOM 807 C CA . GLY A 1 100 ? 11.339 0.320 0.963 1.00 92.31 100 GLY A CA 1
ATOM 808 C C . GLY A 1 100 ? 10.857 1.752 1.220 1.00 92.31 100 GLY A C 1
ATOM 809 O O . GLY A 1 100 ? 10.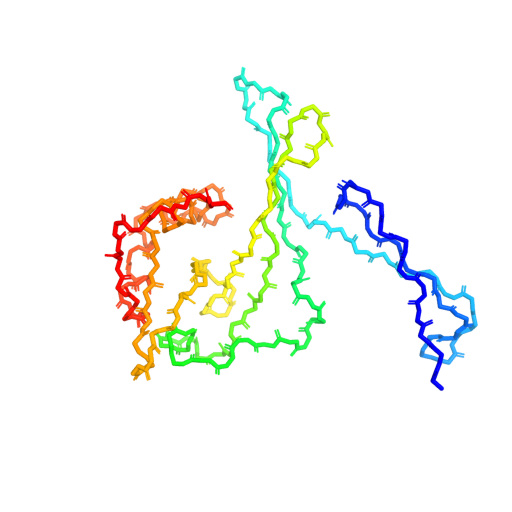282 2.014 2.273 1.00 92.31 100 GLY A O 1
ATOM 810 N N . ARG A 1 101 ? 11.120 2.698 0.308 1.00 94.88 101 ARG A N 1
ATOM 811 C CA . ARG A 1 101 ? 10.959 4.136 0.580 1.00 94.88 101 ARG A CA 1
ATOM 812 C C . ARG A 1 101 ? 9.621 4.714 0.163 1.00 94.88 101 ARG A C 1
ATOM 814 O O . ARG A 1 101 ? 9.199 5.680 0.787 1.00 94.88 101 ARG A O 1
ATOM 821 N N . CYS A 1 102 ? 8.984 4.183 -0.877 1.00 97.19 102 CYS A N 1
ATOM 822 C CA . CYS A 1 102 ? 7.754 4.768 -1.404 1.00 97.19 102 CYS A CA 1
ATOM 823 C C . CYS A 1 102 ? 6.728 3.695 -1.783 1.00 97.19 102 CYS A C 1
ATOM 825 O O . CYS A 1 102 ? 7.061 2.810 -2.572 1.00 97.19 102 CYS A O 1
ATOM 827 N N . PRO A 1 103 ? 5.491 3.746 -1.258 1.00 97.62 103 PRO A N 1
ATOM 828 C CA . PRO A 1 103 ? 4.402 2.912 -1.746 1.00 97.62 103 PRO A CA 1
ATOM 829 C C . PRO A 1 103 ? 3.861 3.455 -3.078 1.00 97.62 103 PRO A C 1
ATOM 831 O O . PRO A 1 103 ? 3.687 4.653 -3.241 1.00 97.62 103 PRO A O 1
ATOM 834 N N . ILE A 1 104 ? 3.547 2.571 -4.016 1.00 97.88 104 ILE A N 1
ATOM 835 C CA . ILE A 1 104 ? 3.009 2.848 -5.350 1.00 97.88 104 ILE A CA 1
ATOM 836 C C . ILE A 1 104 ? 1.797 1.927 -5.565 1.00 97.88 104 ILE A C 1
ATOM 838 O O . ILE A 1 104 ? 1.851 0.746 -5.195 1.00 97.88 104 ILE A O 1
ATOM 842 N N . PRO A 1 105 ? 0.681 2.424 -6.129 1.00 97.56 105 PRO A N 1
ATOM 843 C CA . PRO A 1 105 ? -0.463 1.576 -6.442 1.00 97.56 105 PRO A CA 1
ATOM 844 C C . PRO A 1 105 ? -0.106 0.551 -7.522 1.00 97.56 105 PRO A C 1
ATOM 846 O O . PRO A 1 105 ? 0.658 0.841 -8.441 1.00 97.56 105 PRO A O 1
ATOM 849 N N . PHE A 1 106 ? -0.704 -0.638 -7.458 1.00 95.94 106 PHE A N 1
ATOM 850 C CA . PHE A 1 106 ? -0.577 -1.588 -8.559 1.00 95.94 106 PHE A CA 1
ATOM 851 C C . PHE A 1 106 ? -1.313 -1.070 -9.800 1.00 95.94 106 PHE A C 1
ATOM 853 O O . PHE A 1 106 ? -2.505 -0.763 -9.704 1.00 95.94 106 PHE A O 1
ATOM 860 N N . PRO A 1 107 ? -0.650 -0.991 -10.966 1.00 96.06 107 PRO A N 1
ATOM 861 C CA . PRO A 1 107 ? -1.326 -0.604 -12.188 1.00 96.06 107 PRO A CA 1
ATOM 862 C C . PRO A 1 107 ? -2.124 -1.767 -12.788 1.00 96.06 107 PRO A C 1
ATOM 864 O O . PRO A 1 107 ? -1.779 -2.943 -12.638 1.00 96.06 107 PRO A O 1
ATOM 867 N N . ASN A 1 108 ? -3.154 -1.414 -13.546 1.00 94.00 108 ASN A N 1
ATOM 868 C CA . ASN A 1 108 ? -3.770 -2.264 -14.551 1.00 94.00 108 ASN A CA 1
ATOM 869 C C . ASN A 1 108 ? -2.902 -2.284 -15.813 1.00 94.00 108 ASN A C 1
ATOM 871 O O . ASN A 1 108 ? -2.201 -1.318 -16.109 1.00 94.00 108 ASN A O 1
ATOM 875 N N . TYR A 1 109 ? -2.991 -3.376 -16.568 1.00 93.75 109 TYR A N 1
ATOM 876 C CA . TYR A 1 109 ? -2.341 -3.517 -17.867 1.00 93.75 109 TYR A CA 1
ATOM 877 C C . TYR A 1 109 ? -3.397 -3.548 -18.965 1.00 93.75 109 TYR A C 1
ATOM 879 O O . TYR A 1 109 ? -4.347 -4.331 -18.884 1.00 93.75 109 TYR A O 1
ATOM 887 N N . ASP A 1 110 ? -3.218 -2.730 -19.998 1.00 92.50 110 ASP A N 1
ATOM 888 C CA . ASP A 1 110 ? -3.998 -2.867 -21.226 1.00 92.50 110 ASP A CA 1
ATOM 889 C C . ASP A 1 110 ? -3.436 -3.986 -22.132 1.00 92.50 110 ASP A C 1
ATOM 891 O O . ASP A 1 110 ? -2.402 -4.601 -21.856 1.00 92.50 110 ASP A O 1
ATOM 895 N N . ASN A 1 111 ? -4.112 -4.249 -23.255 1.00 91.62 111 ASN A N 1
ATOM 896 C CA . ASN A 1 111 ? -3.681 -5.266 -24.225 1.00 91.62 111 ASN A CA 1
ATOM 897 C C . ASN A 1 111 ? -2.333 -4.950 -24.902 1.00 91.62 111 ASN A C 1
ATOM 899 O O . ASN A 1 111 ? -1.742 -5.838 -25.515 1.00 91.62 111 ASN A O 1
ATOM 903 N N . ASN A 1 112 ? -1.863 -3.703 -24.822 1.00 90.56 112 ASN A N 1
ATOM 904 C CA . ASN A 1 112 ? -0.599 -3.245 -25.391 1.00 90.56 112 ASN A CA 1
ATOM 905 C C . ASN A 1 112 ? 0.533 -3.229 -24.347 1.00 90.56 112 ASN A C 1
ATOM 907 O O . ASN A 1 112 ? 1.676 -2.943 -24.696 1.00 90.56 112 ASN A O 1
ATOM 911 N N . GLY A 1 113 ? 0.232 -3.552 -23.085 1.00 89.44 113 GLY A N 1
ATOM 912 C CA . GLY A 1 113 ? 1.178 -3.525 -21.975 1.00 89.44 113 GLY A CA 1
ATOM 913 C C . GLY A 1 113 ? 1.377 -2.146 -21.344 1.00 89.44 113 GLY A C 1
ATOM 914 O O . GLY A 1 113 ? 2.252 -2.019 -20.488 1.00 89.44 113 GLY A O 1
ATOM 915 N N . ASN A 1 114 ? 0.581 -1.140 -21.722 1.00 92.94 114 ASN A N 1
ATOM 916 C CA . ASN A 1 114 ? 0.583 0.152 -21.041 1.00 92.94 114 ASN A CA 1
ATOM 917 C C . ASN A 1 114 ? 0.012 -0.013 -19.633 1.00 92.94 114 ASN A C 1
ATOM 919 O O . ASN A 1 114 ? -0.909 -0.807 -19.411 1.00 92.94 114 ASN A O 1
ATOM 923 N N . VAL A 1 115 ? 0.563 0.751 -18.694 1.00 96.25 115 VAL A N 1
ATOM 924 C CA . VAL A 1 115 ? 0.206 0.688 -17.279 1.00 96.25 115 VAL A CA 1
ATOM 925 C C . VAL A 1 115 ? -0.619 1.898 -16.870 1.00 96.25 115 VAL A C 1
ATOM 927 O O . VAL A 1 115 ? -0.238 3.036 -17.130 1.00 96.25 115 VAL A O 1
ATOM 930 N N . SER A 1 116 ? -1.743 1.654 -16.199 1.00 97.44 116 SER A N 1
ATOM 931 C CA . SER A 1 116 ? -2.617 2.719 -15.715 1.00 97.44 116 SER A CA 1
ATOM 932 C C . SER A 1 116 ? -3.156 2.452 -14.318 1.00 97.44 116 SER A C 1
ATOM 934 O O . SER A 1 116 ? -3.239 1.311 -13.873 1.00 97.44 116 SER A O 1
ATOM 936 N N . VAL A 1 117 ? -3.550 3.504 -13.609 1.00 97.69 117 VAL A N 1
ATOM 937 C CA . VAL A 1 117 ? -4.189 3.402 -12.298 1.00 97.69 117 VAL A CA 1
ATOM 938 C C . VAL A 1 117 ? -5.400 4.336 -12.207 1.00 97.69 117 VAL A C 1
ATOM 940 O O . VAL A 1 117 ? -5.312 5.502 -12.603 1.00 97.69 117 VAL A O 1
ATOM 943 N N . PRO A 1 118 ? -6.533 3.887 -11.637 1.00 97.81 118 PRO A N 1
ATOM 944 C CA . PRO A 1 118 ? -7.643 4.777 -11.323 1.00 97.81 118 PRO A CA 1
ATOM 945 C C . PRO A 1 118 ? -7.227 5.883 -10.346 1.00 97.81 118 PRO A C 1
ATOM 947 O O . PRO A 1 118 ? -6.612 5.617 -9.310 1.00 97.81 118 PRO A O 1
ATOM 950 N N . ARG A 1 119 ? -7.648 7.124 -10.613 1.00 97.88 119 ARG A N 1
ATOM 951 C CA . ARG A 1 119 ? -7.343 8.305 -9.786 1.00 97.88 119 ARG A CA 1
ATOM 952 C C . ARG A 1 119 ? -7.629 8.100 -8.304 1.00 97.88 119 ARG A C 1
ATOM 954 O O . ARG A 1 119 ? -6.800 8.439 -7.474 1.00 97.88 119 ARG A O 1
ATOM 961 N N . ARG A 1 120 ? -8.769 7.494 -7.961 1.00 97.44 120 ARG A N 1
ATOM 962 C CA . ARG A 1 120 ? -9.131 7.252 -6.554 1.00 97.44 120 ARG A CA 1
ATOM 963 C C . ARG A 1 120 ? -8.157 6.315 -5.840 1.00 97.44 120 ARG A C 1
ATOM 965 O O . ARG A 1 120 ? -7.923 6.499 -4.652 1.00 97.44 120 ARG A O 1
ATOM 972 N N . TYR A 1 121 ? -7.600 5.332 -6.545 1.00 98.00 121 TYR A N 1
ATOM 973 C CA . TYR A 1 121 ? -6.615 4.418 -5.973 1.00 98.00 121 TYR A CA 1
ATOM 974 C C . TYR A 1 121 ? -5.249 5.096 -5.833 1.00 98.00 121 TYR A C 1
ATOM 976 O O . TYR A 1 121 ? -4.623 4.989 -4.781 1.00 98.00 121 TYR A O 1
ATOM 984 N N . HIS A 1 122 ? -4.835 5.868 -6.842 1.00 98.00 122 HIS A N 1
ATOM 985 C CA . HIS A 1 122 ? -3.663 6.740 -6.748 1.00 98.00 122 HIS A CA 1
ATOM 986 C C . HIS A 1 122 ? -3.754 7.685 -5.542 1.00 98.00 122 HIS A C 1
ATOM 988 O O . HIS A 1 122 ? -2.846 7.716 -4.717 1.00 98.00 122 HIS A O 1
ATOM 994 N N . ASP A 1 123 ? -4.863 8.415 -5.410 1.00 97.75 123 ASP A N 1
ATOM 995 C CA . ASP A 1 123 ? -5.048 9.401 -4.346 1.00 97.75 123 ASP A CA 1
ATOM 996 C C . ASP A 1 123 ? -5.067 8.730 -2.967 1.00 97.75 123 ASP A C 1
ATOM 998 O O . ASP A 1 123 ? -4.476 9.254 -2.024 1.00 97.75 123 ASP A O 1
ATOM 1002 N N . LEU A 1 124 ? -5.659 7.533 -2.861 1.00 97.69 124 LEU A N 1
ATOM 1003 C CA . LEU A 1 124 ? -5.596 6.730 -1.642 1.00 97.69 124 LEU A CA 1
ATOM 1004 C C . LEU A 1 124 ? -4.151 6.396 -1.259 1.00 97.69 124 LEU A C 1
ATOM 1006 O O . LEU A 1 124 ? -3.763 6.625 -0.115 1.00 97.69 124 LEU A O 1
ATOM 1010 N N . ILE A 1 125 ? -3.363 5.848 -2.191 1.00 98.25 125 ILE A N 1
ATOM 1011 C CA . ILE A 1 125 ? -1.975 5.460 -1.913 1.00 98.25 125 ILE A CA 1
ATOM 1012 C C . ILE A 1 125 ? -1.107 6.684 -1.632 1.00 98.25 125 ILE A C 1
ATOM 1014 O O . ILE A 1 125 ? -0.286 6.628 -0.724 1.00 98.25 125 ILE A O 1
ATOM 1018 N N . LYS A 1 126 ? -1.345 7.815 -2.301 1.00 98.06 126 LYS A N 1
ATOM 1019 C CA . LYS A 1 126 ? -0.686 9.090 -1.995 1.00 98.06 126 LYS A CA 1
ATOM 1020 C C . LYS A 1 126 ? -0.984 9.567 -0.573 1.00 98.06 126 LYS A C 1
ATOM 1022 O O . LYS A 1 126 ? -0.067 9.932 0.157 1.00 98.06 126 LYS A O 1
ATOM 1027 N N . THR A 1 127 ? -2.249 9.548 -0.150 1.00 97.38 127 THR A N 1
ATOM 1028 C CA . THR A 1 127 ? -2.619 9.892 1.232 1.00 97.38 127 THR A CA 1
ATOM 1029 C C . THR A 1 127 ? -2.016 8.907 2.233 1.00 97.38 127 THR A C 1
ATOM 1031 O O . THR A 1 127 ? -1.498 9.318 3.267 1.00 97.38 127 THR A O 1
ATOM 1034 N N . PHE A 1 128 ? -2.027 7.612 1.925 1.00 97.81 128 PHE A N 1
ATOM 1035 C CA . PHE A 1 128 ? -1.389 6.600 2.762 1.00 97.81 128 PHE A CA 1
ATOM 1036 C C . PHE A 1 128 ? 0.131 6.8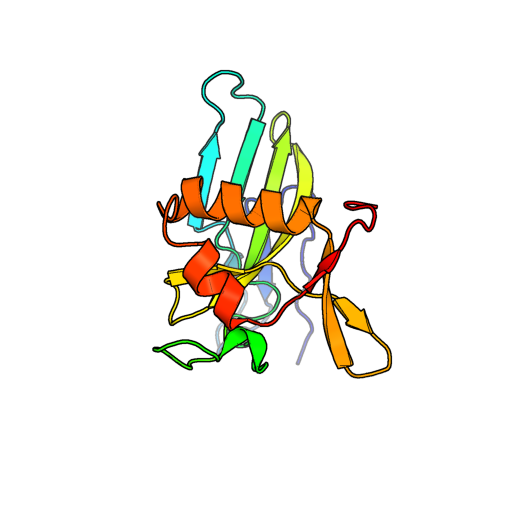06 2.870 1.00 97.81 128 PHE A C 1
ATOM 1038 O O . PHE A 1 128 ? 0.680 6.711 3.964 1.00 97.81 128 PHE A O 1
ATOM 1045 N N . ALA A 1 129 ? 0.803 7.152 1.771 1.00 97.56 129 ALA A N 1
ATOM 1046 C CA . ALA A 1 129 ? 2.225 7.474 1.740 1.00 97.56 129 ALA A CA 1
ATOM 1047 C C . ALA A 1 129 ? 2.567 8.645 2.670 1.00 97.56 129 ALA A C 1
ATOM 1049 O O . ALA A 1 129 ? 3.589 8.628 3.354 1.00 97.56 129 ALA A O 1
ATOM 1050 N N . ASP A 1 130 ? 1.698 9.652 2.725 1.00 95.88 130 ASP A N 1
ATOM 1051 C CA . ASP A 1 130 ? 1.841 10.767 3.654 1.00 95.88 130 ASP A CA 1
ATOM 1052 C C . ASP A 1 130 ? 1.714 10.307 5.116 1.00 95.88 130 ASP A C 1
ATOM 1054 O O . ASP A 1 130 ? 2.586 10.584 5.937 1.00 95.88 130 ASP A O 1
ATOM 1058 N N . ILE A 1 131 ? 0.684 9.512 5.423 1.00 94.38 131 ILE A N 1
ATOM 1059 C CA . ILE A 1 131 ? 0.414 9.006 6.778 1.00 94.38 131 ILE A CA 1
ATOM 1060 C C . ILE A 1 131 ? 1.532 8.084 7.289 1.00 94.38 131 ILE A C 1
ATOM 1062 O O . ILE A 1 131 ? 1.981 8.241 8.422 1.00 94.38 131 ILE A O 1
ATOM 1066 N N . ALA A 1 132 ? 1.951 7.104 6.485 1.00 95.06 132 ALA A N 1
ATOM 1067 C CA . ALA A 1 132 ? 2.826 6.017 6.926 1.00 95.06 132 ALA A CA 1
ATOM 1068 C C . ALA A 1 132 ? 4.320 6.282 6.676 1.00 95.06 132 ALA A C 1
ATOM 1070 O O . ALA A 1 132 ? 5.160 5.755 7.402 1.00 95.06 132 ALA A O 1
ATOM 1071 N N . PHE A 1 133 ? 4.660 7.101 5.674 1.00 94.44 133 PHE A N 1
ATOM 1072 C CA . PHE A 1 133 ? 6.047 7.339 5.249 1.00 94.44 133 PHE A CA 1
ATOM 1073 C C . PHE A 1 133 ? 6.456 8.822 5.306 1.00 94.44 133 PHE A C 1
ATOM 1075 O O . PHE A 1 133 ? 7.628 9.135 5.099 1.00 94.44 133 PHE A O 1
ATOM 1082 N N . GLY A 1 134 ? 5.528 9.748 5.585 1.00 94.44 134 GLY A N 1
ATOM 1083 C CA . GLY A 1 134 ? 5.814 11.187 5.650 1.00 94.44 134 GLY A CA 1
ATOM 1084 C C . GLY A 1 134 ? 6.171 11.811 4.296 1.00 94.44 134 GLY A C 1
ATOM 1085 O O . GLY A 1 134 ? 6.976 12.742 4.234 1.00 94.44 134 GLY A O 1
ATOM 1086 N N . LEU A 1 135 ? 5.621 11.285 3.195 1.00 94.56 135 LEU A N 1
ATOM 1087 C CA . LEU A 1 135 ? 6.005 11.649 1.821 1.00 94.56 135 LEU A CA 1
ATOM 1088 C C . LEU A 1 135 ? 5.192 12.802 1.203 1.00 94.56 135 LEU A C 1
ATOM 1090 O O . LEU A 1 135 ? 5.097 12.882 -0.024 1.00 94.56 135 LEU A O 1
ATOM 1094 N N . THR A 1 136 ? 4.642 13.718 2.010 1.00 89.88 136 THR A N 1
ATOM 1095 C CA . THR A 1 136 ? 3.730 14.801 1.575 1.00 89.88 136 THR A CA 1
ATOM 1096 C C . THR A 1 136 ? 4.169 15.514 0.289 1.00 89.88 136 THR A C 1
ATOM 1098 O O . THR A 1 136 ? 3.349 15.799 -0.579 1.00 89.88 136 THR A O 1
ATOM 1101 N N . ASN A 1 137 ? 5.471 15.802 0.160 1.00 90.00 137 ASN A N 1
ATOM 1102 C CA . ASN A 1 137 ? 6.036 16.612 -0.927 1.00 90.00 137 ASN A CA 1
ATOM 1103 C C . ASN A 1 137 ? 6.925 15.820 -1.898 1.00 90.00 137 ASN A C 1
ATOM 1105 O O . ASN A 1 137 ? 7.533 16.410 -2.789 1.00 90.00 137 ASN A O 1
ATOM 1109 N N . THR A 1 138 ? 7.071 14.510 -1.702 1.00 94.88 138 THR A N 1
ATOM 1110 C CA . THR A 1 138 ? 8.029 13.683 -2.456 1.00 94.88 138 THR A CA 1
ATOM 1111 C C . THR A 1 138 ? 7.377 12.505 -3.159 1.00 94.88 138 THR A C 1
ATOM 1113 O O . THR A 1 138 ? 7.976 11.985 -4.096 1.00 94.88 138 THR A O 1
ATOM 1116 N N . TYR A 1 139 ? 6.157 12.117 -2.775 1.00 97.56 139 TYR A N 1
ATOM 1117 C CA . TYR A 1 139 ? 5.423 11.024 -3.414 1.00 97.56 139 TYR A CA 1
ATOM 1118 C C . TYR A 1 139 ? 5.337 11.184 -4.939 1.00 97.56 139 TYR A C 1
ATOM 1120 O O . TYR A 1 139 ? 5.673 10.255 -5.668 1.00 97.56 139 TYR A O 1
ATOM 1128 N N . ASP A 1 140 ? 4.966 12.374 -5.422 1.00 97.06 140 ASP A N 1
ATOM 1129 C CA . ASP A 1 140 ? 4.783 12.621 -6.860 1.00 97.06 140 ASP A CA 1
ATOM 1130 C C . ASP A 1 140 ? 6.087 12.401 -7.646 1.00 97.06 140 ASP A C 1
ATOM 1132 O O . ASP A 1 140 ? 6.062 11.849 -8.737 1.00 97.06 140 ASP A O 1
ATOM 1136 N N . VAL A 1 141 ? 7.249 12.702 -7.050 1.00 95.94 141 VAL A N 1
ATOM 1137 C CA . VAL A 1 141 ? 8.562 12.455 -7.675 1.00 95.94 141 VAL A CA 1
ATOM 1138 C C . VAL A 1 141 ? 8.817 10.962 -7.890 1.00 95.94 141 VAL A C 1
ATOM 1140 O O . VAL A 1 141 ? 9.439 10.584 -8.882 1.00 95.94 141 VAL A O 1
ATOM 1143 N N . TYR A 1 142 ? 8.371 10.110 -6.966 1.00 96.81 142 TYR A N 1
ATOM 1144 C CA . TYR A 1 142 ? 8.445 8.661 -7.148 1.00 96.81 142 TYR A CA 1
ATOM 1145 C C . TYR A 1 142 ? 7.433 8.189 -8.184 1.00 96.81 142 TYR A C 1
ATOM 1147 O O . TYR A 1 142 ? 7.792 7.416 -9.067 1.00 96.81 142 TYR A O 1
ATOM 1155 N N . PHE A 1 143 ? 6.189 8.667 -8.090 1.00 97.81 143 PHE A N 1
ATOM 1156 C CA . PHE A 1 143 ? 5.119 8.251 -8.987 1.00 97.81 143 PHE A CA 1
ATOM 1157 C C . PHE A 1 143 ? 5.421 8.618 -10.447 1.00 97.81 143 PHE A C 1
ATOM 1159 O O . PHE A 1 143 ? 5.266 7.773 -11.323 1.00 97.81 143 PHE A O 1
ATOM 1166 N N . ASP A 1 144 ? 5.960 9.808 -10.713 1.00 96.56 144 ASP A N 1
ATOM 1167 C CA . ASP A 1 144 ? 6.318 10.257 -12.064 1.00 96.56 144 ASP A CA 1
ATOM 1168 C C . ASP A 1 144 ? 7.339 9.331 -12.748 1.00 96.56 144 ASP A C 1
ATOM 1170 O O . ASP A 1 144 ? 7.290 9.133 -13.961 1.00 96.56 144 ASP A O 1
ATOM 1174 N N . ARG A 1 145 ? 8.243 8.704 -11.983 1.00 96.12 145 ARG A N 1
ATOM 1175 C CA . ARG A 1 145 ? 9.221 7.744 -12.525 1.00 96.12 145 ARG A CA 1
ATOM 1176 C C . ARG A 1 145 ? 8.597 6.408 -12.913 1.00 96.12 145 ARG A C 1
ATOM 1178 O O . ARG A 1 145 ? 9.198 5.651 -13.667 1.00 96.12 145 ARG A O 1
ATOM 1185 N N . THR A 1 146 ? 7.414 6.087 -12.400 1.00 95.81 146 THR A N 1
ATOM 1186 C CA . THR A 1 146 ? 6.752 4.812 -12.703 1.00 95.81 146 THR A CA 1
ATOM 1187 C C . THR A 1 146 ? 6.209 4.758 -14.128 1.00 95.81 146 THR A C 1
ATOM 1189 O O . THR A 1 146 ? 5.958 3.664 -14.626 1.00 95.81 146 THR A O 1
ATOM 1192 N N . GLU A 1 147 ? 6.011 5.921 -14.765 1.00 95.50 147 GLU A N 1
ATOM 1193 C CA . GLU A 1 147 ? 5.337 6.067 -16.063 1.00 95.50 147 GLU A CA 1
ATOM 1194 C C . GLU A 1 147 ? 3.901 5.493 -16.075 1.00 95.50 147 GLU A C 1
ATOM 1196 O O . GLU A 1 147 ? 3.328 5.254 -17.136 1.00 95.50 147 GLU A O 1
ATOM 1201 N N . ILE A 1 148 ? 3.295 5.278 -14.899 1.00 97.38 148 ILE A N 1
ATOM 1202 C CA . ILE A 1 148 ? 1.908 4.825 -14.767 1.00 97.38 148 ILE A CA 1
ATOM 1203 C C . ILE A 1 148 ? 0.964 5.988 -15.074 1.00 97.38 148 ILE A C 1
ATOM 1205 O O . ILE A 1 148 ? 1.006 7.039 -14.432 1.00 97.38 148 ILE A O 1
ATOM 1209 N N . GLU A 1 149 ? 0.044 5.783 -16.014 1.00 97.62 149 GLU A N 1
ATOM 1210 C CA . GLU A 1 149 ? -0.959 6.789 -16.350 1.00 97.62 149 GLU A CA 1
ATOM 1211 C C . GLU A 1 149 ? -2.109 6.815 -15.335 1.00 97.62 149 GLU A C 1
ATOM 1213 O O . GLU A 1 149 ? -2.664 5.783 -14.959 1.00 97.62 149 GLU A O 1
ATOM 1218 N N . ILE A 1 150 ? -2.537 8.009 -14.921 1.00 98.00 150 ILE A N 1
ATOM 1219 C CA . ILE A 1 150 ? -3.707 8.165 -14.047 1.00 98.00 150 ILE A CA 1
ATOM 1220 C C . ILE A 1 150 ? -4.978 8.286 -14.894 1.00 98.00 150 ILE A C 1
ATOM 1222 O O . ILE A 1 150 ? -5.130 9.230 -15.672 1.00 98.00 150 ILE A O 1
ATOM 1226 N N . THR A 1 151 ? -5.939 7.390 -14.678 1.00 97.19 151 THR A N 1
ATOM 1227 C CA . THR A 1 151 ? -7.224 7.351 -15.396 1.00 97.19 151 THR A CA 1
ATOM 1228 C C . THR A 1 151 ? -8.395 7.760 -14.501 1.00 97.19 151 THR A C 1
ATOM 1230 O O . THR A 1 151 ? -8.283 7.847 -13.278 1.00 97.19 151 THR A O 1
ATOM 1233 N N . ASN A 1 152 ? -9.558 8.024 -15.105 1.00 94.81 152 ASN A N 1
ATOM 1234 C CA . ASN A 1 152 ? -10.802 8.337 -14.383 1.00 94.81 152 ASN A CA 1
ATOM 1235 C C . ASN A 1 152 ? -11.739 7.119 -14.271 1.00 94.81 152 ASN A C 1
ATOM 1237 O O . ASN A 1 152 ? -12.954 7.277 -14.179 1.00 94.81 152 ASN A O 1
ATOM 1241 N N . GLU A 1 153 ? -11.187 5.908 -14.325 1.00 93.56 153 GLU A N 1
ATOM 1242 C CA . GLU A 1 153 ? -11.954 4.681 -14.113 1.00 93.56 153 GLU A CA 1
ATOM 1243 C C . GLU A 1 153 ? -12.516 4.614 -12.684 1.00 93.56 153 GLU A C 1
ATOM 1245 O O . GLU A 1 153 ? -11.961 5.188 -11.741 1.00 93.56 153 GLU A O 1
ATOM 1250 N N . ASN A 1 154 ? -13.637 3.909 -12.513 1.00 91.06 154 ASN A N 1
ATOM 1251 C CA . ASN A 1 154 ? -14.242 3.720 -11.197 1.00 91.06 154 ASN A CA 1
ATOM 1252 C C . ASN A 1 154 ? -13.426 2.737 -10.351 1.00 91.06 154 ASN A C 1
ATOM 1254 O O . ASN A 1 154 ? -13.045 1.665 -10.823 1.00 91.06 154 ASN A O 1
ATOM 1258 N N . TRP A 1 155 ? -13.200 3.110 -9.089 1.00 92.75 155 TRP A N 1
ATOM 1259 C CA . TRP A 1 155 ? -12.529 2.294 -8.081 1.00 92.75 155 TRP A CA 1
ATOM 1260 C C . TRP A 1 155 ? -12.912 2.759 -6.658 1.00 92.75 155 TRP A C 1
ATOM 1262 O O . TRP A 1 155 ? -13.036 3.974 -6.443 1.00 92.75 155 TRP A O 1
ATOM 1272 N N . PRO A 1 156 ? -13.055 1.854 -5.671 1.00 83.75 156 PRO A N 1
ATOM 1273 C CA . PRO A 1 156 ? -13.091 0.393 -5.809 1.00 83.75 156 PRO A CA 1
ATOM 1274 C C . PRO A 1 156 ? -14.442 -0.065 -6.393 1.00 83.75 156 PRO A C 1
ATOM 1276 O O . PRO A 1 156 ? -15.462 0.565 -6.113 1.00 83.75 156 PRO A O 1
ATOM 1279 N N . ASN A 1 157 ? -14.441 -1.111 -7.229 1.00 61.19 157 ASN A N 1
ATOM 1280 C CA . ASN A 1 157 ? -15.668 -1.744 -7.744 1.00 61.19 157 ASN A CA 1
ATOM 1281 C C . ASN A 1 157 ? -16.010 -2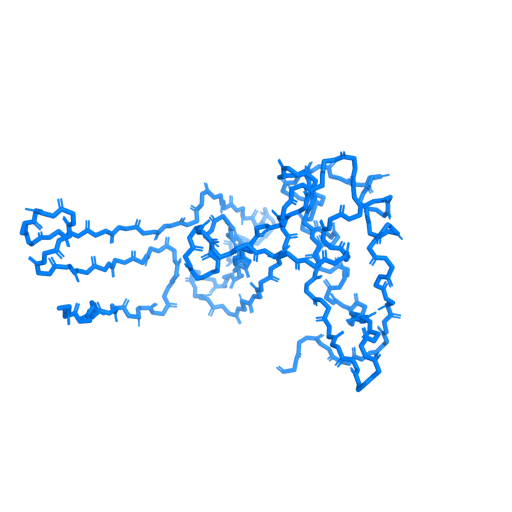.989 -6.929 1.00 61.19 157 ASN A C 1
ATOM 1283 O O . ASN A 1 157 ? -15.053 -3.701 -6.550 1.00 61.19 157 ASN A O 1
#

Sequence (157 aa):
MRVGDTVLGPSYRNQFTFWEVFNGNENVITHREHSDVASYKEDLSITIAWGIDVGNAEDRVDRPWARNNPDDNPGVSHYLDFFYNDALVFRTSYCVVDGGRCPIPFPNYDNNGNVSVPRRYHDLIKTFADIAFGLTNTYDVYFDRTEIEITNENWPN

Foldseek 3Di:
DDDWDWPPDQQQQKTWIWDCDDPRDGTDIDIDHFPDKDADPVDRQKIKGKDGFDDDQPPFQQDQLQQLEPRRDTWTKMKIFIGGNSGTPDIDIWTQHDVRQATHRAFDQDPVRATEDEPVRRVVRLVVCCVPRVCVPPRVVSNVSSNYHYDNDDPDD